Protein AF-A0A0R3LEC7-F1 (afdb_monomer_lite)

Radius of gyration: 19.57 Å; chains: 1; bounding box: 68×26×34 Å

Organism: NCBI:txid280332

Secondary structure (DSSP, 8-state):
-PPPP-PPP---------HHHHHHHHHHHHHHHHHHHHHHT-TT--HHHHHHHHHHHHHHHHHHHHHHTT------

Sequence (76 aa):
MRKPATWPPASQGERTLPETVRAFLIESERRVLLHCQKLLAKDNLPDDERQRLQRLTATAQEEMQRLAGGREVKAA

Structure (mmCIF, N/CA/C/O backbone):
data_AF-A0A0R3LEC7-F1
#
_entry.id   AF-A0A0R3LEC7-F1
#
loop_
_atom_site.group_PDB
_atom_site.id
_atom_site.type_symbol
_atom_site.label_atom_id
_atom_site.label_alt_id
_atom_site.label_comp_id
_atom_site.label_asym_id
_atom_site.label_entity_id
_atom_site.label_seq_id
_atom_site.pdbx_PDB_ins_code
_atom_site.Cartn_x
_atom_site.Cartn_y
_atom_site.Cartn_z
_atom_site.occupancy
_atom_site.B_iso_or_equiv
_atom_site.auth_seq_id
_atom_site.auth_comp_id
_atom_site.auth_asym_id
_atom_site.auth_atom_id
_atom_site.pdbx_PDB_model_num
ATOM 1 N N . MET A 1 1 ? 51.230 -7.282 -11.641 1.00 41.03 1 MET A N 1
ATOM 2 C CA . MET A 1 1 ? 50.499 -6.103 -11.125 1.00 41.03 1 MET A CA 1
ATOM 3 C C . MET A 1 1 ? 49.124 -6.068 -11.787 1.00 41.03 1 MET A C 1
ATOM 5 O O . MET A 1 1 ? 49.069 -6.047 -13.010 1.00 41.03 1 MET A O 1
ATOM 9 N N . ARG A 1 2 ? 48.029 -6.200 -11.024 1.00 46.97 2 ARG A N 1
ATOM 10 C CA . ARG A 1 2 ? 46.651 -6.264 -11.554 1.00 46.97 2 ARG A CA 1
ATOM 11 C C . ARG A 1 2 ? 46.061 -4.850 -11.601 1.00 46.97 2 ARG A C 1
ATOM 13 O O . ARG A 1 2 ? 46.051 -4.172 -10.582 1.00 46.97 2 ARG A O 1
ATOM 20 N N . LYS A 1 3 ? 45.601 -4.417 -12.779 1.00 55.75 3 LYS A N 1
ATOM 21 C CA . LYS A 1 3 ? 44.844 -3.169 -12.968 1.00 55.75 3 LYS A CA 1
ATOM 22 C C . LYS A 1 3 ? 43.516 -3.267 -12.198 1.00 55.75 3 LYS A C 1
ATOM 24 O O . LYS A 1 3 ? 42.804 -4.245 -12.431 1.00 55.75 3 LYS A O 1
ATOM 29 N N . PRO A 1 4 ? 43.146 -2.313 -11.329 1.00 53.78 4 PRO A N 1
ATOM 30 C CA . PRO A 1 4 ? 41.781 -2.252 -10.836 1.00 53.78 4 PRO A CA 1
ATOM 31 C C . PRO A 1 4 ? 40.894 -1.671 -11.939 1.00 53.78 4 PRO A C 1
ATOM 33 O O . PRO A 1 4 ? 41.202 -0.634 -12.528 1.00 53.78 4 PRO A O 1
ATOM 36 N N . ALA A 1 5 ? 39.832 -2.407 -12.254 1.00 58.75 5 ALA A N 1
ATOM 37 C CA . ALA A 1 5 ? 38.804 -2.019 -13.201 1.00 58.75 5 ALA A CA 1
ATOM 38 C C . ALA A 1 5 ? 38.242 -0.647 -12.808 1.00 58.75 5 ALA A C 1
ATOM 40 O O . ALA A 1 5 ? 37.696 -0.474 -11.720 1.00 58.75 5 ALA A O 1
ATOM 41 N N . THR A 1 6 ? 38.392 0.334 -13.692 1.00 64.12 6 THR A N 1
ATOM 42 C CA . THR A 1 6 ? 37.661 1.595 -13.613 1.00 64.12 6 THR A CA 1
ATOM 43 C C . THR A 1 6 ? 36.180 1.277 -13.756 1.00 64.12 6 THR A C 1
ATOM 45 O O . THR A 1 6 ? 35.718 0.942 -14.847 1.00 64.12 6 THR A O 1
ATOM 48 N N . TRP A 1 7 ? 35.447 1.343 -12.646 1.00 57.31 7 TRP A N 1
ATOM 49 C CA . TRP A 1 7 ? 33.993 1.455 -12.665 1.00 57.31 7 TRP A CA 1
ATOM 50 C C . TRP A 1 7 ? 33.608 2.611 -13.599 1.00 57.31 7 TRP A C 1
ATOM 52 O O . TRP A 1 7 ? 34.208 3.685 -13.486 1.00 57.31 7 TRP A O 1
ATOM 62 N N . PRO A 1 8 ? 32.644 2.440 -14.521 1.00 60.19 8 PRO A N 1
ATOM 63 C CA . PRO A 1 8 ? 32.123 3.593 -15.233 1.00 60.19 8 PRO A CA 1
ATOM 64 C C . PRO A 1 8 ? 31.456 4.518 -14.202 1.00 60.19 8 PRO A C 1
ATOM 66 O O . PRO A 1 8 ? 30.825 4.017 -13.262 1.00 60.19 8 PRO A O 1
ATOM 69 N N . PRO A 1 9 ? 31.586 5.852 -14.336 1.00 54.34 9 PRO A N 1
ATOM 70 C CA . PRO A 1 9 ? 30.800 6.764 -13.523 1.00 54.34 9 PRO A CA 1
ATOM 71 C C . PRO A 1 9 ? 29.338 6.395 -13.752 1.00 54.34 9 PRO A C 1
ATOM 73 O O . PRO A 1 9 ? 28.918 6.226 -14.897 1.00 54.34 9 PRO A O 1
ATOM 76 N N . ALA A 1 10 ? 28.584 6.195 -12.673 1.00 53.91 10 ALA A N 1
ATOM 77 C CA . ALA A 1 10 ? 27.149 6.006 -12.758 1.00 53.91 10 ALA A CA 1
ATOM 78 C C . ALA A 1 10 ? 26.578 7.233 -13.473 1.00 53.91 10 ALA A C 1
ATOM 80 O O . ALA A 1 10 ? 26.415 8.286 -12.863 1.00 53.91 10 ALA A O 1
ATOM 81 N N . SER A 1 11 ? 26.357 7.118 -14.784 1.00 51.16 11 SER A N 1
ATOM 82 C CA . SER A 1 11 ? 25.681 8.134 -15.567 1.00 51.16 11 SER A CA 1
ATOM 83 C C . SER A 1 11 ? 24.331 8.349 -14.900 1.00 51.16 11 SER A C 1
ATOM 85 O O . SER A 1 11 ? 23.455 7.484 -14.952 1.00 51.16 11 SER A O 1
ATOM 87 N N . GLN A 1 12 ? 24.206 9.482 -14.212 1.00 55.97 12 GLN A N 1
ATOM 88 C CA . GLN A 1 12 ? 22.949 10.068 -13.776 1.00 55.97 12 GLN A CA 1
ATOM 89 C C . GLN A 1 12 ? 22.172 10.461 -15.036 1.00 55.97 12 GLN A C 1
ATOM 91 O O . GLN A 1 12 ? 22.122 11.621 -15.421 1.00 55.97 12 GLN A O 1
ATOM 96 N N . GLY A 1 13 ? 21.651 9.464 -15.740 1.00 48.44 13 GLY A N 1
ATOM 97 C CA . GLY A 1 13 ? 20.707 9.628 -16.828 1.00 48.44 13 GLY A CA 1
ATOM 98 C C . GLY A 1 13 ? 19.414 8.981 -16.383 1.00 48.44 13 GLY A C 1
ATOM 99 O O . GLY A 1 13 ? 19.368 7.757 -16.281 1.00 48.44 13 GLY A O 1
ATOM 100 N N . GLU A 1 14 ? 18.435 9.811 -16.023 1.00 55.06 14 GLU A N 1
ATOM 101 C CA . GLU A 1 14 ? 16.998 9.585 -16.229 1.00 55.06 14 GLU A CA 1
ATOM 102 C C . GLU A 1 14 ? 16.593 8.103 -16.316 1.00 55.06 14 GLU A C 1
ATOM 104 O O . GLU A 1 14 ? 16.196 7.585 -17.361 1.00 55.06 14 GLU A O 1
ATOM 109 N N . ARG A 1 15 ? 16.735 7.357 -15.213 1.00 52.91 15 ARG A N 1
ATOM 110 C CA . ARG A 1 15 ? 16.217 5.988 -15.160 1.00 52.91 15 ARG A CA 1
ATOM 111 C C . ARG A 1 15 ? 14.715 6.083 -14.964 1.00 52.91 15 ARG A C 1
ATOM 113 O O . ARG A 1 15 ? 14.214 5.973 -13.847 1.00 52.91 15 ARG A O 1
ATOM 120 N N . THR A 1 16 ? 14.001 6.281 -16.068 1.00 60.50 16 THR A N 1
ATOM 121 C CA . THR A 1 16 ? 12.591 5.920 -16.153 1.00 60.50 16 THR A CA 1
ATOM 122 C C . THR A 1 16 ? 12.472 4.490 -15.634 1.00 60.50 16 THR A C 1
ATOM 124 O O . THR A 1 16 ? 13.074 3.558 -16.169 1.00 60.50 16 THR A O 1
ATOM 127 N N . LEU A 1 17 ? 11.788 4.326 -14.496 1.00 64.81 17 LEU A N 1
ATOM 128 C CA . LEU A 1 17 ? 11.539 3.002 -13.933 1.00 64.81 17 LEU A CA 1
ATOM 129 C C . LEU A 1 17 ? 10.931 2.129 -15.039 1.00 64.81 17 LEU A C 1
ATOM 131 O O . LEU A 1 17 ? 9.990 2.604 -15.688 1.00 64.81 17 LEU A O 1
ATOM 135 N N . PRO A 1 18 ? 11.429 0.894 -15.252 1.00 80.75 18 PRO A N 1
ATOM 136 C CA . PRO A 1 18 ? 10.834 -0.019 -16.217 1.00 80.75 18 PRO A CA 1
ATOM 137 C C . PRO A 1 18 ? 9.325 -0.094 -15.995 1.00 80.75 18 PRO A C 1
ATOM 139 O O . PRO A 1 18 ? 8.881 -0.138 -14.844 1.00 80.75 18 PRO A O 1
ATOM 142 N N . GLU A 1 19 ? 8.537 -0.117 -17.068 1.00 78.75 19 GLU A N 1
ATOM 143 C CA . GLU A 1 19 ? 7.070 -0.083 -16.973 1.00 78.75 19 GLU A CA 1
ATOM 144 C C . GLU A 1 19 ? 6.526 -1.184 -16.055 1.00 78.75 19 GLU A C 1
ATOM 146 O O . GLU A 1 19 ? 5.621 -0.937 -15.263 1.00 78.75 19 GLU A O 1
ATOM 151 N N . THR A 1 20 ? 7.160 -2.360 -16.051 1.00 82.81 20 THR A N 1
ATOM 152 C CA . THR A 1 20 ? 6.849 -3.471 -15.140 1.00 82.81 20 THR A CA 1
ATOM 153 C C . THR A 1 20 ? 7.050 -3.114 -13.664 1.00 82.81 20 THR A C 1
ATOM 155 O O . THR A 1 20 ? 6.226 -3.469 -12.823 1.00 82.81 20 THR A O 1
ATOM 158 N N . VAL A 1 21 ? 8.125 -2.393 -13.330 1.00 82.19 21 VAL A N 1
ATOM 159 C CA . VAL A 1 21 ? 8.409 -1.946 -11.955 1.00 82.19 21 VAL A CA 1
ATOM 160 C C . VAL A 1 21 ? 7.423 -0.855 -11.549 1.00 82.19 21 VAL A C 1
ATOM 162 O O . VAL A 1 21 ? 6.881 -0.895 -10.450 1.00 82.19 21 VAL A O 1
ATOM 165 N N . ARG A 1 22 ? 7.127 0.085 -12.450 1.00 83.06 22 ARG A N 1
ATOM 166 C CA . ARG A 1 22 ? 6.112 1.121 -12.228 1.00 83.06 22 ARG A CA 1
ATOM 167 C C . ARG A 1 22 ? 4.727 0.510 -11.992 1.00 83.06 22 ARG A C 1
ATOM 169 O O . ARG A 1 22 ? 4.063 0.887 -11.034 1.00 83.06 22 ARG A O 1
ATOM 176 N N . ALA A 1 23 ? 4.319 -0.458 -12.810 1.00 85.88 23 ALA A N 1
ATOM 177 C CA . ALA A 1 23 ? 3.055 -1.173 -12.650 1.00 85.88 23 ALA A CA 1
ATOM 178 C C . ALA A 1 23 ? 2.997 -1.939 -11.320 1.00 85.88 23 ALA A C 1
ATOM 180 O O . ALA A 1 23 ? 1.982 -1.889 -10.628 1.00 85.88 23 ALA A O 1
ATOM 181 N N . PHE A 1 24 ? 4.096 -2.588 -10.921 1.00 89.00 24 PHE A N 1
ATOM 182 C CA . PHE A 1 24 ? 4.194 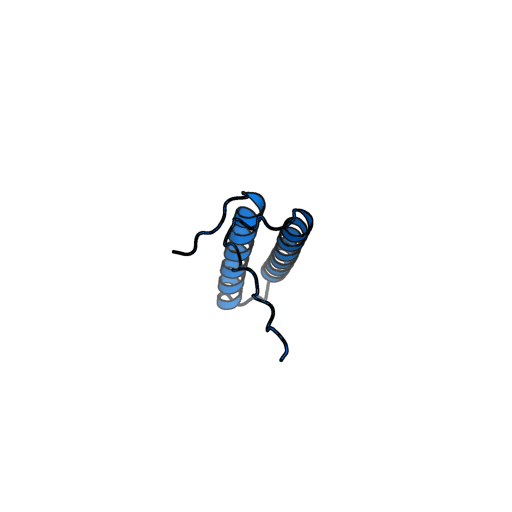-3.257 -9.623 1.00 89.00 24 PHE A CA 1
ATOM 183 C C . PHE A 1 24 ? 4.042 -2.282 -8.448 1.00 89.00 24 PHE A C 1
ATOM 185 O O . PHE A 1 24 ? 3.329 -2.583 -7.490 1.00 89.00 24 PHE A O 1
ATOM 192 N N . LEU A 1 25 ? 4.679 -1.110 -8.517 1.00 87.44 25 LEU A N 1
ATOM 193 C CA . LEU A 1 25 ? 4.566 -0.080 -7.483 1.00 87.44 25 LEU A CA 1
ATOM 194 C C . LEU A 1 25 ? 3.142 0.486 -7.408 1.00 87.44 25 LEU A C 1
ATOM 196 O O . LEU A 1 25 ? 2.576 0.543 -6.323 1.00 87.44 25 LEU A O 1
ATOM 200 N N . ILE A 1 26 ? 2.521 0.799 -8.550 1.00 88.38 26 ILE A N 1
ATOM 201 C CA . ILE A 1 26 ? 1.121 1.253 -8.610 1.00 88.38 26 ILE A CA 1
ATOM 202 C C . ILE A 1 26 ? 0.183 0.213 -7.985 1.00 88.38 26 ILE A C 1
ATOM 204 O O . ILE A 1 26 ? -0.695 0.561 -7.200 1.00 88.38 26 ILE A O 1
ATOM 208 N N . GLU A 1 27 ? 0.370 -1.068 -8.301 1.00 90.50 27 GLU A N 1
ATOM 209 C CA . GLU A 1 27 ? -0.456 -2.143 -7.748 1.00 90.50 27 GLU A CA 1
ATOM 210 C C . GLU A 1 27 ? -0.196 -2.363 -6.248 1.00 90.50 27 GLU A C 1
ATOM 212 O O . GLU A 1 27 ? -1.116 -2.690 -5.494 1.00 90.50 27 GLU A O 1
ATOM 217 N N . SER A 1 28 ? 1.037 -2.141 -5.790 1.00 90.38 28 SER A N 1
ATOM 218 C CA . SER A 1 28 ? 1.391 -2.189 -4.367 1.00 90.38 28 SER A CA 1
ATOM 219 C C . SER A 1 28 ? 0.689 -1.075 -3.589 1.00 90.38 28 SER A C 1
ATOM 221 O O . SER A 1 28 ? 0.004 -1.361 -2.606 1.00 90.38 28 SER A O 1
ATOM 223 N N . GLU A 1 29 ? 0.753 0.164 -4.079 1.00 89.19 29 GLU A N 1
ATOM 224 C CA . GLU A 1 29 ? 0.038 1.298 -3.485 1.00 89.19 29 GLU A CA 1
ATOM 225 C C . GLU A 1 29 ? -1.483 1.095 -3.523 1.00 89.19 29 GLU A C 1
ATOM 227 O O . GLU A 1 29 ? -2.186 1.343 -2.542 1.00 89.19 29 GLU A O 1
ATOM 232 N N . ARG A 1 30 ? -2.015 0.522 -4.608 1.00 90.25 30 ARG A N 1
ATOM 233 C CA .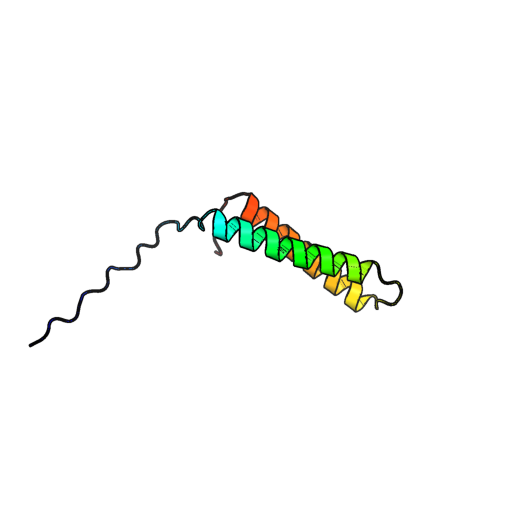 ARG A 1 30 ? -3.442 0.188 -4.716 1.00 90.25 30 ARG A CA 1
ATOM 234 C C . ARG A 1 30 ? -3.894 -0.791 -3.630 1.00 90.25 30 ARG A C 1
ATOM 236 O O . ARG A 1 30 ? -4.993 -0.645 -3.089 1.00 90.25 30 ARG A O 1
ATOM 243 N N . ARG A 1 31 ? -3.066 -1.783 -3.285 1.00 92.56 31 ARG A N 1
ATOM 244 C CA . ARG A 1 31 ? -3.351 -2.725 -2.188 1.00 92.56 31 ARG A CA 1
ATOM 245 C C . ARG A 1 31 ? -3.353 -2.024 -0.835 1.00 92.56 31 ARG A C 1
ATOM 247 O O . ARG A 1 31 ? -4.226 -2.318 -0.017 1.00 92.56 31 ARG A O 1
ATOM 254 N N . VAL A 1 32 ? -2.427 -1.089 -0.619 1.00 89.94 32 VAL A N 1
ATOM 255 C CA . VAL A 1 32 ? -2.382 -0.258 0.593 1.00 89.94 32 VAL A CA 1
ATOM 256 C C . VAL A 1 32 ? -3.650 0.583 0.704 1.00 89.94 32 VAL A C 1
ATOM 258 O O . VAL A 1 32 ? -4.299 0.552 1.749 1.00 89.94 32 VAL A O 1
ATOM 261 N N . LEU A 1 33 ? -4.077 1.244 -0.375 1.00 89.00 33 LEU A N 1
ATOM 262 C CA . LEU A 1 33 ? -5.323 2.016 -0.402 1.00 89.00 33 LEU A CA 1
ATOM 263 C C . LEU A 1 33 ? -6.544 1.157 -0.084 1.00 89.00 33 LEU A C 1
ATOM 265 O O . LEU A 1 33 ? -7.359 1.530 0.759 1.00 89.00 33 LEU A O 1
ATOM 269 N N . LEU A 1 34 ? -6.657 -0.015 -0.712 1.00 90.94 34 LEU A N 1
ATOM 270 C CA . LEU A 1 34 ? -7.755 -0.943 -0.453 1.00 90.94 34 LEU A CA 1
ATOM 271 C C . LEU A 1 34 ? -7.769 -1.390 1.017 1.00 90.94 34 LEU A C 1
ATOM 273 O O . LEU A 1 34 ? -8.831 -1.509 1.627 1.00 90.94 34 LEU A O 1
ATOM 277 N N . HIS A 1 35 ? -6.594 -1.644 1.596 1.00 90.19 35 HIS A N 1
ATOM 278 C CA . HIS A 1 35 ? -6.473 -2.012 3.000 1.00 90.19 35 HIS A CA 1
ATOM 279 C C . HIS A 1 35 ? -6.881 -0.859 3.924 1.00 90.19 35 HIS A C 1
ATOM 281 O O . HIS A 1 35 ? -7.677 -1.069 4.838 1.00 90.19 35 HIS A O 1
ATOM 287 N N . CYS A 1 36 ? -6.424 0.364 3.643 1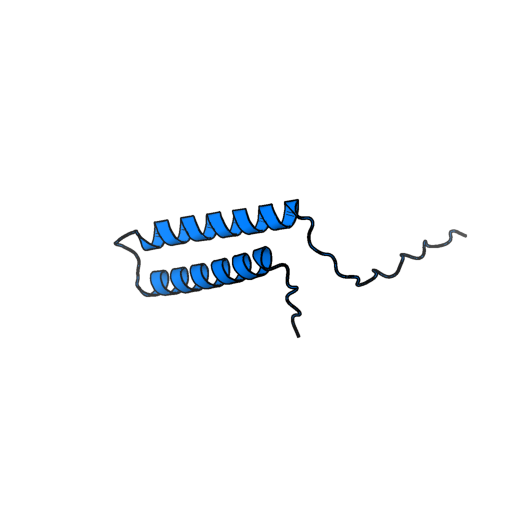.00 87.88 36 CYS A N 1
ATOM 288 C CA . CYS A 1 36 ? -6.794 1.557 4.401 1.00 87.88 36 CYS A CA 1
ATOM 289 C C . CYS A 1 36 ? -8.300 1.823 4.335 1.00 87.88 36 CYS A C 1
ATOM 291 O O . CYS A 1 36 ? -8.915 2.059 5.368 1.00 87.88 36 CYS A O 1
ATOM 293 N N . GLN A 1 37 ? -8.924 1.700 3.160 1.00 88.44 37 GLN A N 1
ATOM 294 C CA . GLN A 1 37 ? -10.376 1.839 3.005 1.00 88.44 37 GLN A CA 1
ATOM 295 C C . GLN A 1 37 ? -11.145 0.781 3.802 1.00 88.44 37 GLN A C 1
ATOM 297 O O . GLN A 1 37 ? -12.118 1.108 4.475 1.00 88.44 37 GLN A O 1
ATOM 302 N N . LYS A 1 38 ? -10.687 -0.478 3.788 1.00 90.00 38 LYS A N 1
ATOM 303 C CA . LYS A 1 38 ? -11.286 -1.550 4.600 1.00 90.00 38 LYS A CA 1
ATOM 304 C C . LYS A 1 38 ? -11.171 -1.284 6.099 1.00 90.00 38 LYS A C 1
ATOM 306 O O . LYS A 1 38 ? -12.072 -1.661 6.837 1.00 90.00 38 LYS A O 1
ATOM 311 N N . LEU A 1 39 ? -10.071 -0.682 6.551 1.00 87.38 39 LEU A N 1
ATOM 312 C CA . LEU A 1 39 ? -9.885 -0.299 7.951 1.00 87.38 39 LEU A CA 1
ATOM 313 C C . LEU A 1 39 ? -10.729 0.925 8.328 1.00 87.38 39 LEU A C 1
ATOM 315 O O . LEU A 1 39 ? -11.331 0.924 9.393 1.00 87.38 39 LEU A O 1
ATOM 319 N N . LEU A 1 40 ? -10.832 1.919 7.443 1.00 84.75 40 LEU A N 1
ATOM 320 C CA . LEU A 1 40 ? -11.687 3.098 7.619 1.00 84.75 40 LEU A CA 1
ATOM 321 C C . LEU A 1 40 ? -13.179 2.748 7.653 1.00 84.75 40 LEU A C 1
ATOM 323 O O . LEU A 1 40 ? -13.942 3.419 8.338 1.00 84.75 40 LEU A O 1
ATOM 327 N N . ALA A 1 41 ? -13.586 1.697 6.939 1.00 84.69 41 ALA A N 1
ATOM 328 C CA . ALA A 1 41 ? -14.951 1.179 6.951 1.00 84.69 41 ALA A CA 1
ATOM 329 C C . ALA A 1 41 ? -15.305 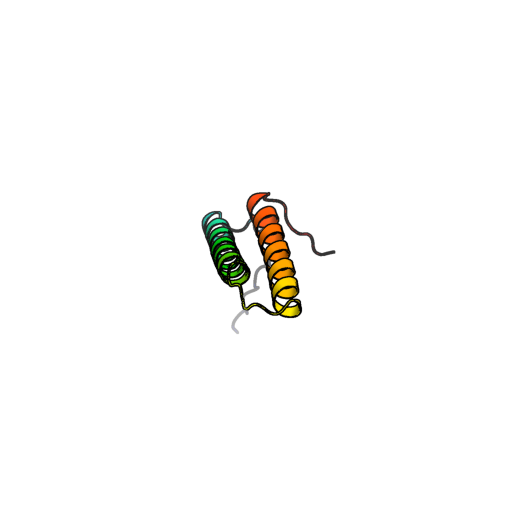0.394 8.230 1.00 84.69 41 ALA A C 1
ATOM 331 O O . ALA A 1 41 ? -16.447 -0.034 8.376 1.00 84.69 41 ALA A O 1
ATOM 332 N N . LYS A 1 42 ? -14.353 0.162 9.147 1.00 85.62 42 LYS A N 1
ATOM 333 C CA . LYS A 1 42 ? -14.651 -0.443 10.450 1.00 85.62 42 LYS A CA 1
ATOM 334 C C . LYS A 1 42 ? -15.169 0.631 11.408 1.00 85.62 42 LYS A C 1
ATOM 336 O O . LYS A 1 42 ? -14.485 1.619 11.654 1.00 85.62 42 LYS A O 1
ATOM 341 N N . ASP A 1 43 ? -16.332 0.386 12.007 1.00 69.12 43 ASP A N 1
ATOM 342 C CA . ASP A 1 43 ? -16.992 1.317 12.937 1.00 69.12 43 ASP A CA 1
ATOM 343 C C . ASP A 1 43 ? -16.194 1.614 14.219 1.00 69.12 43 ASP A C 1
ATOM 345 O O . ASP A 1 43 ? -16.274 2.713 14.754 1.00 69.12 43 ASP A O 1
ATOM 349 N N . ASN A 1 44 ? -15.365 0.676 14.689 1.00 80.44 44 ASN A N 1
ATOM 350 C CA . ASN A 1 44 ? -14.631 0.802 15.959 1.00 80.44 44 ASN A CA 1
ATOM 351 C C . ASN A 1 44 ? -13.245 1.456 15.825 1.00 80.44 44 ASN A C 1
ATOM 353 O O . ASN A 1 44 ? -12.334 1.125 16.583 1.00 80.44 44 ASN A O 1
ATOM 357 N N . LEU A 1 45 ? -13.049 2.330 14.839 1.00 81.94 45 LEU A N 1
ATOM 358 C CA . LEU A 1 45 ? -11.756 2.970 14.624 1.00 81.94 45 LEU A CA 1
ATOM 359 C C . LEU A 1 45 ? -11.658 4.291 15.416 1.00 81.94 45 LEU A C 1
ATOM 361 O O . LEU A 1 45 ? -12.482 5.178 15.178 1.00 81.94 45 LEU A O 1
ATOM 365 N N . PRO A 1 46 ? -10.660 4.460 16.307 1.00 86.81 46 PRO A N 1
ATOM 366 C CA . PRO A 1 46 ? -10.407 5.730 16.988 1.00 86.81 46 PRO A CA 1
ATOM 367 C C . PRO A 1 46 ? -10.186 6.870 15.988 1.00 86.81 46 PRO A C 1
ATOM 369 O O . PRO A 1 46 ? -9.574 6.659 14.937 1.00 86.81 46 PRO A O 1
ATOM 372 N N . ASP A 1 47 ? -10.618 8.089 16.315 1.00 84.44 47 ASP A N 1
ATOM 373 C CA . ASP A 1 47 ? -10.479 9.239 15.411 1.00 84.44 47 ASP A CA 1
ATOM 374 C C . ASP A 1 47 ? -9.013 9.546 15.049 1.00 84.44 47 ASP A C 1
ATOM 376 O O . ASP A 1 47 ? -8.717 9.836 13.888 1.00 84.44 47 ASP A O 1
ATOM 380 N N . ASP A 1 48 ? -8.067 9.369 15.978 1.00 87.50 48 ASP A N 1
ATOM 381 C CA . ASP A 1 48 ? -6.627 9.484 15.698 1.00 87.50 48 ASP A CA 1
ATOM 382 C C . ASP A 1 48 ? -6.139 8.469 14.652 1.00 87.50 48 ASP A C 1
ATOM 384 O O . ASP A 1 48 ? -5.369 8.805 13.742 1.00 87.50 48 ASP A O 1
ATOM 388 N N . GLU A 1 49 ? -6.608 7.222 14.742 1.00 86.81 49 GLU A N 1
ATOM 389 C CA . GLU A 1 49 ? -6.286 6.177 13.768 1.00 86.81 49 GLU A CA 1
ATOM 390 C C . GLU A 1 49 ? -6.950 6.456 12.422 1.00 86.81 49 GLU A C 1
ATOM 392 O O . GLU A 1 49 ? -6.315 6.295 11.379 1.00 86.81 49 GLU A O 1
ATOM 397 N N . ARG A 1 50 ? -8.188 6.959 12.429 1.00 86.56 50 ARG A N 1
ATOM 398 C CA . ARG A 1 50 ? -8.903 7.390 11.225 1.00 86.56 50 ARG A CA 1
ATOM 399 C C . ARG A 1 50 ? -8.144 8.497 10.505 1.00 86.56 50 ARG A C 1
ATOM 401 O O . ARG A 1 50 ? -7.899 8.394 9.304 1.00 86.56 50 ARG A O 1
ATOM 408 N N . GLN A 1 51 ? -7.699 9.515 11.233 1.00 89.19 51 GLN A N 1
ATOM 409 C CA . GLN A 1 51 ? -6.931 10.626 10.680 1.00 89.19 51 GLN A CA 1
ATOM 410 C C . GLN A 1 51 ? -5.544 10.174 10.195 1.00 89.19 51 GLN A C 1
ATOM 412 O O . GLN A 1 51 ? -5.008 10.692 9.212 1.00 89.19 51 GLN A O 1
ATOM 417 N N . ARG A 1 52 ? -4.936 9.182 10.854 1.00 89.12 52 ARG A N 1
ATOM 418 C CA . ARG A 1 52 ? -3.688 8.558 10.395 1.00 89.12 52 ARG A CA 1
ATOM 419 C C . ARG A 1 52 ? -3.887 7.752 9.108 1.00 89.12 52 ARG A C 1
ATOM 421 O O . ARG A 1 52 ? -3.082 7.895 8.191 1.00 89.12 52 ARG A O 1
ATOM 428 N N . LEU A 1 53 ? -4.964 6.975 9.002 1.00 89.62 53 LEU A N 1
ATOM 429 C CA . LEU A 1 53 ? -5.318 6.229 7.791 1.00 89.62 53 LEU A CA 1
ATOM 430 C C . 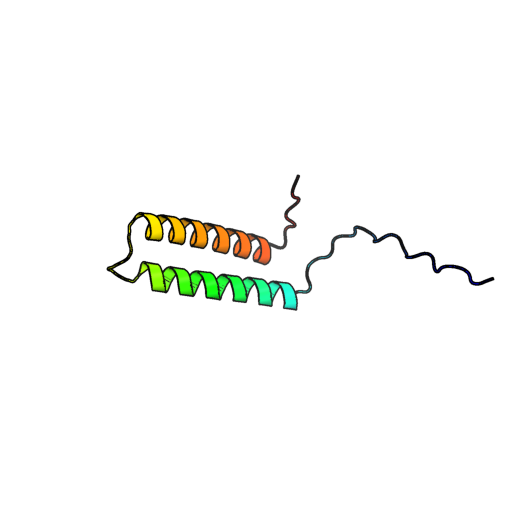LEU A 1 53 ? -5.692 7.147 6.627 1.00 89.62 53 LEU A C 1
ATOM 432 O O . LEU A 1 53 ? -5.321 6.861 5.494 1.00 89.62 53 LEU A O 1
ATOM 436 N N . GLN A 1 54 ? -6.380 8.260 6.882 1.00 89.12 54 GLN A N 1
ATOM 437 C CA . GLN A 1 54 ? -6.671 9.264 5.856 1.00 89.12 54 GLN A CA 1
ATOM 438 C C . GLN A 1 54 ? -5.388 9.896 5.307 1.00 89.12 54 GLN A C 1
ATOM 440 O O . GLN A 1 54 ? -5.231 9.982 4.092 1.00 89.12 54 GLN A O 1
ATOM 445 N N . ARG A 1 55 ? -4.437 10.257 6.182 1.00 91.19 55 ARG A N 1
ATOM 446 C CA . ARG A 1 55 ? -3.109 10.738 5.762 1.00 91.19 55 ARG A CA 1
ATOM 447 C C . ARG A 1 55 ? -2.367 9.694 4.930 1.00 91.19 55 ARG A C 1
ATOM 449 O O . ARG A 1 55 ? -1.875 10.021 3.858 1.00 91.19 55 ARG A O 1
ATOM 456 N N . LEU A 1 56 ? -2.358 8.437 5.378 1.00 89.25 56 LEU A N 1
ATOM 457 C CA . LEU A 1 56 ? -1.733 7.334 4.645 1.00 89.25 56 LEU A CA 1
ATOM 458 C C . LEU A 1 56 ? -2.384 7.111 3.270 1.00 89.25 56 LEU A C 1
ATOM 460 O O . LEU A 1 56 ? -1.689 6.892 2.283 1.00 89.25 56 LEU A O 1
ATOM 464 N N . THR A 1 57 ? -3.712 7.219 3.197 1.00 89.25 57 THR A N 1
ATOM 465 C CA . THR A 1 57 ? -4.479 7.110 1.948 1.00 89.25 57 THR A CA 1
ATOM 466 C C . THR A 1 57 ? -4.115 8.241 0.984 1.00 89.25 57 THR A C 1
ATOM 468 O O . THR A 1 57 ? -3.876 7.981 -0.191 1.00 89.25 57 THR A O 1
ATOM 471 N N . ALA A 1 58 ? -4.014 9.480 1.473 1.00 89.50 58 ALA A N 1
ATOM 472 C CA . ALA A 1 58 ? -3.624 10.629 0.658 1.00 89.50 58 ALA A CA 1
ATOM 473 C C . ALA A 1 58 ? -2.196 10.483 0.102 1.00 89.50 58 ALA A C 1
ATOM 475 O O . ALA A 1 58 ? -1.987 10.678 -1.092 1.00 89.50 58 ALA A O 1
ATOM 476 N N . THR A 1 59 ? -1.235 10.059 0.931 1.00 90.12 59 THR A N 1
ATOM 477 C CA . THR A 1 59 ? 0.151 9.823 0.494 1.00 90.12 59 THR A CA 1
ATOM 478 C C . THR A 1 59 ? 0.243 8.711 -0.552 1.00 90.12 59 THR A C 1
ATOM 480 O O . THR A 1 59 ? 0.904 8.885 -1.571 1.00 90.12 59 THR A O 1
ATOM 483 N N . ALA A 1 60 ? -0.456 7.589 -0.357 1.00 88.25 60 ALA A N 1
ATOM 484 C CA . ALA A 1 60 ? -0.469 6.502 -1.337 1.00 88.25 60 ALA A CA 1
ATOM 485 C C . ALA A 1 60 ? -1.127 6.925 -2.668 1.00 88.25 60 ALA A C 1
ATOM 487 O O . ALA A 1 60 ? -0.674 6.534 -3.743 1.00 88.25 60 ALA A O 1
ATOM 488 N N . GLN A 1 61 ? -2.164 7.772 -2.630 1.00 87.00 61 GLN A N 1
ATOM 489 C CA . GLN A 1 61 ? -2.757 8.346 -3.843 1.00 87.00 61 GLN A CA 1
ATOM 490 C C . GLN A 1 61 ? -1.795 9.284 -4.580 1.00 87.00 61 GLN A C 1
ATOM 492 O O . GLN A 1 61 ? -1.719 9.221 -5.807 1.00 87.00 61 GLN A O 1
ATOM 497 N N . GLU A 1 62 ? -1.059 10.125 -3.858 1.00 88.62 62 GLU A N 1
ATOM 498 C CA . GLU A 1 62 ? -0.048 11.017 -4.431 1.00 88.62 62 GLU A CA 1
ATOM 499 C C . GLU A 1 62 ? 1.091 10.222 -5.085 1.00 88.62 62 GLU A C 1
ATOM 501 O O . GLU A 1 62 ? 1.447 10.481 -6.237 1.00 88.62 62 GLU A O 1
ATOM 506 N N . GLU A 1 63 ? 1.584 9.172 -4.421 1.00 84.88 63 GLU A N 1
ATOM 507 C CA . GLU A 1 63 ? 2.596 8.272 -4.983 1.00 84.88 63 GLU A CA 1
ATOM 508 C C . GLU A 1 63 ? 2.081 7.532 -6.225 1.00 84.88 63 GLU A C 1
ATOM 510 O O . GLU A 1 63 ? 2.790 7.436 -7.228 1.00 84.88 63 GLU A O 1
ATOM 515 N N . MET A 1 64 ? 0.825 7.079 -6.234 1.00 85.19 64 MET A N 1
ATOM 516 C CA . MET A 1 64 ? 0.215 6.502 -7.437 1.00 85.19 64 MET A CA 1
ATOM 517 C C . MET A 1 64 ? 0.101 7.512 -8.577 1.00 85.19 64 MET A C 1
ATOM 519 O O . MET A 1 64 ? 0.392 7.159 -9.718 1.00 85.19 64 MET A O 1
ATOM 523 N N . GLN A 1 65 ? -0.308 8.753 -8.302 1.00 85.81 65 GLN A N 1
ATOM 524 C CA . GLN A 1 65 ? -0.398 9.809 -9.316 1.00 85.81 65 GLN A CA 1
ATOM 52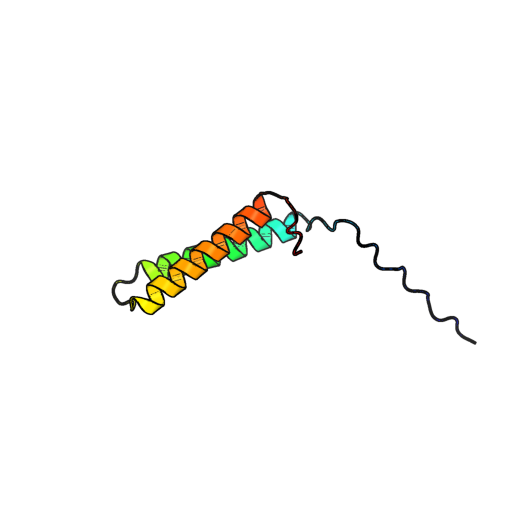5 C C . GLN A 1 65 ? 0.975 10.162 -9.881 1.00 85.81 65 GLN A C 1
ATOM 527 O O . GLN A 1 65 ? 1.121 10.329 -11.088 1.00 85.81 65 GLN A O 1
ATOM 532 N N . ARG A 1 66 ? 1.997 10.203 -9.031 1.00 83.31 66 ARG A N 1
ATOM 533 C CA . ARG A 1 66 ? 3.394 10.386 -9.415 1.00 83.31 66 ARG A CA 1
ATOM 534 C C . ARG A 1 66 ? 3.898 9.244 -10.302 1.00 83.31 66 ARG A C 1
ATOM 536 O O . ARG A 1 66 ? 4.516 9.490 -11.338 1.00 83.31 66 ARG A O 1
ATOM 543 N N . LEU A 1 67 ? 3.620 7.996 -9.921 1.00 82.69 67 LEU A N 1
ATOM 544 C CA . LEU A 1 67 ? 3.997 6.811 -10.695 1.00 82.69 67 LEU A CA 1
ATOM 545 C C . LEU A 1 67 ? 3.240 6.743 -12.029 1.00 82.69 67 LEU A C 1
ATOM 547 O O . LEU A 1 67 ? 3.837 6.399 -13.047 1.00 82.69 67 LEU A O 1
ATOM 551 N N . ALA A 1 68 ? 1.955 7.105 -12.049 1.00 80.31 68 ALA A N 1
ATOM 552 C CA . ALA A 1 68 ? 1.113 7.117 -13.246 1.00 80.31 68 ALA A CA 1
ATOM 553 C C . ALA A 1 68 ? 1.427 8.294 -14.186 1.00 80.31 68 ALA A C 1
ATOM 555 O O . ALA A 1 68 ? 1.415 8.130 -15.403 1.00 80.31 68 ALA A O 1
ATOM 556 N N . GLY A 1 69 ? 1.748 9.465 -13.632 1.00 73.88 69 GLY A N 1
ATOM 557 C CA . GLY A 1 69 ? 2.009 10.706 -14.362 1.00 73.88 69 GLY A CA 1
ATOM 558 C C . GLY A 1 69 ? 3.359 10.755 -15.074 1.00 73.88 69 GLY A C 1
ATOM 559 O O . GLY A 1 69 ? 3.626 11.716 -15.789 1.00 73.88 69 GLY A O 1
ATOM 560 N N . GLY A 1 70 ? 4.219 9.744 -14.892 1.00 57.66 70 GLY A N 1
ATOM 561 C CA . GLY A 1 70 ? 5.484 9.615 -15.620 1.00 57.66 70 GLY A CA 1
ATOM 562 C C . GLY A 1 70 ? 6.424 10.814 -15.482 1.00 57.66 70 GLY A C 1
ATOM 563 O O . GLY A 1 70 ? 7.302 10.980 -16.322 1.00 57.66 70 GLY A O 1
ATOM 564 N N . ARG A 1 71 ? 6.245 11.647 -14.451 1.00 47.84 71 ARG A N 1
ATOM 565 C CA . ARG A 1 71 ? 7.059 12.834 -14.208 1.00 47.84 71 ARG A CA 1
ATOM 566 C C . ARG A 1 71 ? 7.863 12.618 -12.941 1.00 47.84 71 ARG A C 1
ATOM 568 O O . ARG A 1 71 ? 7.325 12.397 -11.860 1.00 47.84 71 ARG A O 1
ATOM 575 N N . GLU A 1 72 ? 9.168 12.616 -13.141 1.00 49.38 72 GLU A N 1
ATOM 576 C CA . GLU A 1 72 ? 10.188 12.485 -12.121 1.00 49.38 72 GLU A CA 1
ATOM 577 C C . GLU A 1 72 ? 9.910 13.433 -10.955 1.00 49.38 72 GLU A C 1
ATOM 579 O O . GLU A 1 72 ? 9.761 14.644 -11.136 1.00 49.38 72 GLU A O 1
ATOM 584 N N . VAL A 1 73 ? 9.890 12.892 -9.738 1.00 48.28 73 VAL A N 1
ATOM 585 C CA . VAL A 1 73 ? 10.064 13.731 -8.556 1.00 48.28 73 VAL A CA 1
ATOM 586 C C . VAL A 1 73 ? 11.535 14.090 -8.501 1.00 48.28 73 VAL A C 1
ATOM 588 O O . VAL A 1 73 ? 12.364 13.321 -8.018 1.00 48.28 73 VAL A O 1
ATOM 591 N N . LYS A 1 74 ? 11.858 15.276 -9.019 1.00 40.94 74 LYS A N 1
ATOM 592 C CA . LYS A 1 74 ? 12.996 16.037 -8.517 1.00 40.94 74 LYS A CA 1
ATOM 593 C C . LYS A 1 74 ? 12.694 16.371 -7.058 1.00 40.94 74 LYS A C 1
ATOM 595 O O . LYS A 1 74 ? 11.936 17.294 -6.782 1.00 40.94 74 LYS A O 1
ATOM 600 N N . ALA A 1 75 ? 13.271 15.602 -6.142 1.00 38.34 75 ALA A N 1
ATOM 601 C CA . ALA A 1 75 ? 13.530 16.104 -4.804 1.00 38.34 75 ALA A CA 1
ATOM 602 C C . ALA A 1 75 ? 14.613 17.186 -4.951 1.00 38.34 75 ALA A C 1
ATOM 604 O O . ALA A 1 75 ? 15.720 16.883 -5.405 1.00 38.34 75 ALA A O 1
ATOM 605 N N . ALA A 1 76 ? 14.234 18.437 -4.696 1.00 34.06 76 ALA A N 1
ATOM 606 C CA . ALA A 1 76 ? 15.134 19.580 -4.569 1.00 34.06 76 ALA A CA 1
ATOM 607 C C . ALA A 1 76 ? 15.542 19.749 -3.103 1.00 34.06 76 ALA A C 1
ATOM 609 O O . ALA A 1 76 ? 14.699 19.427 -2.232 1.00 34.06 76 ALA A O 1
#

Foldseek 3Di:
DDDDDPDDPPPPPDPQDPVVVLVVLLVVLVVLLVVLVVVLPDPPADPVRNVVSVVSNVVSVVVNCVSVVSDDPPPD

pLDDT: mean 75.54, std 16.88, range [34.06, 92.56]